Protein AF-A0A643BQK4-F1 (afdb_monomer_lite)

InterPro domains:
  IPR014430 Sterol desaturase Scs7 [PTHR12863] (2-94)

Secondary structure (DSSP, 8-state):
-HHHHHHHHHHHHHHHHHHHHHHTS-EETTTTT-TT-EE---TTHHHHHHHHHHHHHHHHHHHIIIIIIT----TT-HHHHHHHIIIIIHHHHHHHTT--TT--SS-HHHHHHTT-PPPPPPPP---

Sequence (127 aa):
YSVPIIWVPLMLYLSWSYYRTLAQGNVRLFTSFTTEYSVAMPESTFPGLFMLGLLLWSLVEYLIHRFLFHMKPPNDSYYLIMLHFVMHGQHHKVSRAGSHPGFGISTKFWDHFFHTLIPEEPHPKIQ

Organism: Balaenoptera physalus (NCBI:txid9770)

Foldseek 3Di:
DVVCVPVVVVVVVVLVVVLVCLVVQFDDPPVPPDNPDTHRDHSVVSVVVVVVVVVVVVVVVVCCCVPVQPPDDDPPDPVSVVVNCVVHVVVVVVVVVPPDPPPDPDDVVVCVVVVVDDDPDPDDDDD

Radius of gyration: 21.73 Å; chains: 1; bounding box: 77×28×47 Å

pLDDT: mean 70.26, std 14.54, range [42.78, 94.19]

Structure (mmCIF, N/CA/C/O backbone):
data_AF-A0A643BQK4-F1
#
_entry.id   AF-A0A643BQK4-F1
#
loop_
_atom_site.group_PDB
_atom_site.id
_atom_site.type_symbol
_atom_site.label_atom_id
_atom_site.label_alt_id
_atom_site.label_comp_id
_atom_site.label_asym_id
_atom_site.label_entity_id
_atom_site.label_seq_id
_atom_site.pdbx_PDB_ins_code
_atom_site.Cartn_x
_atom_site.Cartn_y
_atom_site.Cartn_z
_atom_site.occupancy
_atom_site.B_iso_or_equiv
_atom_site.auth_seq_id
_atom_site.auth_comp_id
_atom_site.auth_asym_id
_atom_site.auth_atom_id
_atom_site.pdbx_PDB_model_num
ATOM 1 N N . TYR A 1 1 ? 15.708 3.440 4.254 1.00 69.31 1 TYR A N 1
ATOM 2 C CA . TYR A 1 1 ? 14.841 3.776 5.408 1.00 69.31 1 TYR A CA 1
ATOM 3 C C . TYR A 1 1 ? 13.627 4.641 5.064 1.00 69.31 1 TYR A C 1
ATOM 5 O O . TYR A 1 1 ? 12.674 4.627 5.828 1.00 69.31 1 TYR A O 1
ATOM 13 N N . SER A 1 2 ? 13.594 5.352 3.930 1.00 82.38 2 SER A N 1
ATOM 14 C CA . SER A 1 2 ? 12.468 6.236 3.573 1.00 82.38 2 SER A CA 1
ATOM 15 C C . SER A 1 2 ? 11.123 5.514 3.434 1.00 82.38 2 SER A C 1
ATOM 17 O O . SER A 1 2 ? 10.097 6.061 3.814 1.00 82.38 2 SER A O 1
ATOM 19 N N . VAL A 1 3 ? 11.129 4.265 2.952 1.00 82.88 3 VAL A N 1
ATOM 20 C CA . VAL A 1 3 ? 9.913 3.452 2.792 1.00 82.88 3 VAL A CA 1
ATOM 21 C C . VAL A 1 3 ? 9.190 3.241 4.136 1.00 82.88 3 VAL A C 1
ATOM 23 O O . VAL A 1 3 ? 8.072 3.731 4.274 1.00 82.88 3 VAL A O 1
ATOM 26 N N . PRO A 1 4 ? 9.782 2.609 5.169 1.00 86.56 4 PRO A N 1
ATOM 27 C CA . PRO A 1 4 ? 9.071 2.419 6.433 1.00 86.56 4 PRO A CA 1
ATOM 28 C C . PRO A 1 4 ? 8.707 3.740 7.126 1.00 86.56 4 PRO A C 1
ATOM 30 O O . PRO A 1 4 ? 7.628 3.835 7.697 1.00 86.56 4 PRO A O 1
ATOM 33 N N . ILE A 1 5 ? 9.546 4.778 7.030 1.00 90.12 5 ILE A N 1
ATOM 34 C CA . ILE A 1 5 ? 9.287 6.083 7.668 1.00 90.12 5 ILE A CA 1
ATOM 35 C C . ILE A 1 5 ? 8.028 6.760 7.110 1.00 90.12 5 ILE A C 1
ATOM 37 O O . ILE A 1 5 ? 7.294 7.392 7.861 1.00 90.12 5 ILE A O 1
ATOM 41 N N . ILE A 1 6 ? 7.769 6.629 5.809 1.00 89.62 6 ILE A N 1
ATOM 42 C CA . ILE A 1 6 ? 6.609 7.253 5.162 1.00 89.62 6 ILE A CA 1
ATOM 43 C C . ILE A 1 6 ? 5.380 6.348 5.269 1.00 89.62 6 ILE A C 1
ATOM 45 O O . ILE A 1 6 ? 4.295 6.795 5.642 1.00 89.62 6 ILE A O 1
ATOM 49 N N . TRP A 1 7 ? 5.540 5.064 4.951 1.00 87.25 7 TRP A N 1
ATOM 50 C CA . TRP A 1 7 ? 4.403 4.171 4.757 1.00 87.25 7 TRP A CA 1
ATOM 51 C C . TRP A 1 7 ? 3.863 3.587 6.064 1.00 87.25 7 TRP A C 1
ATOM 53 O O . TRP A 1 7 ? 2.656 3.386 6.163 1.00 87.25 7 TRP A O 1
ATOM 63 N N . VAL A 1 8 ? 4.696 3.363 7.090 1.00 90.81 8 VAL A N 1
ATOM 64 C CA . VAL A 1 8 ? 4.216 2.800 8.368 1.00 90.81 8 VAL A CA 1
ATOM 65 C C . VAL A 1 8 ? 3.267 3.764 9.094 1.00 90.81 8 VAL A C 1
ATOM 67 O O . VAL A 1 8 ? 2.166 3.329 9.433 1.00 90.81 8 VAL A O 1
ATOM 70 N N . PRO A 1 9 ? 3.585 5.062 9.288 1.00 94.19 9 PRO A N 1
ATOM 71 C CA . PRO A 1 9 ? 2.645 5.994 9.915 1.00 94.19 9 PRO A CA 1
ATOM 72 C C . PRO A 1 9 ? 1.340 6.143 9.129 1.00 94.19 9 PRO A C 1
ATOM 74 O O . PRO A 1 9 ? 0.270 6.197 9.732 1.00 94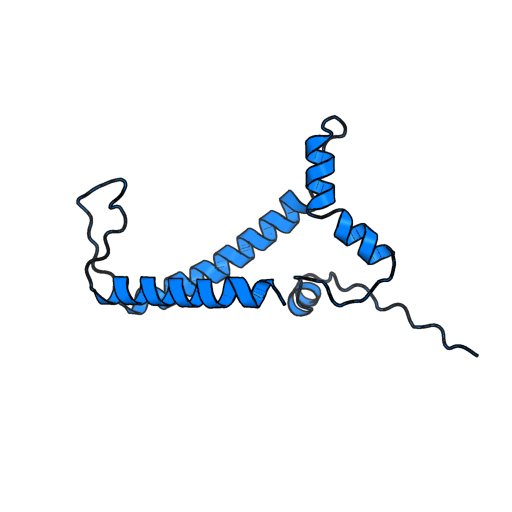.19 9 PRO A O 1
ATOM 77 N N . LEU A 1 10 ? 1.412 6.152 7.792 1.00 90.94 10 LEU A N 1
ATOM 78 C CA . LEU A 1 10 ? 0.231 6.215 6.932 1.00 90.94 10 LEU A CA 1
ATOM 79 C C . LEU A 1 10 ? -0.661 4.977 7.107 1.00 90.94 10 LEU A C 1
ATOM 81 O O . LEU A 1 10 ? -1.867 5.114 7.299 1.00 90.94 10 LEU A O 1
ATOM 85 N N . MET A 1 11 ? -0.075 3.776 7.094 1.00 91.69 11 MET A N 1
ATOM 86 C CA . MET A 1 11 ? -0.810 2.525 7.303 1.00 91.69 11 MET A CA 1
ATOM 87 C C . MET A 1 11 ? -1.465 2.475 8.684 1.00 91.69 11 MET A C 1
ATOM 89 O O . MET A 1 11 ? -2.623 2.072 8.792 1.00 91.69 11 MET A O 1
ATOM 93 N N . LEU A 1 12 ? -0.763 2.920 9.731 1.00 92.00 12 LEU A N 1
ATOM 94 C CA . LEU A 1 12 ? -1.309 2.995 11.089 1.00 92.00 12 LEU A CA 1
ATOM 95 C C . LEU A 1 12 ? -2.462 3.998 11.179 1.00 92.00 12 LEU A C 1
ATOM 97 O O . LEU A 1 12 ? -3.507 3.676 11.741 1.00 92.00 12 LEU A O 1
ATOM 101 N N . TYR A 1 13 ? -2.302 5.183 10.587 1.00 92.06 13 TYR A N 1
ATOM 102 C CA . TYR A 1 13 ? -3.341 6.210 10.556 1.00 92.06 13 TYR A CA 1
ATOM 103 C C . TYR A 1 13 ? -4.601 5.727 9.828 1.00 92.06 13 TYR A C 1
ATOM 105 O O . TYR A 1 13 ? -5.707 5.857 10.354 1.00 92.06 13 TYR A O 1
ATOM 113 N N . LEU A 1 14 ? -4.442 5.128 8.645 1.00 90.75 14 LEU A N 1
ATOM 114 C CA . LEU A 1 14 ? -5.558 4.579 7.876 1.00 90.75 14 LEU A CA 1
ATOM 115 C C . LEU A 1 14 ? -6.233 3.435 8.636 1.00 90.75 14 LEU A C 1
ATOM 117 O O . LEU A 1 14 ? -7.450 3.452 8.793 1.00 90.75 14 LEU A O 1
ATOM 121 N N . SER A 1 15 ? -5.455 2.491 9.171 1.00 89.69 15 SER A N 1
ATOM 122 C CA . SER A 1 15 ? -5.971 1.372 9.972 1.00 89.69 15 SER A CA 1
ATOM 123 C C . SER A 1 15 ? -6.793 1.860 11.165 1.00 89.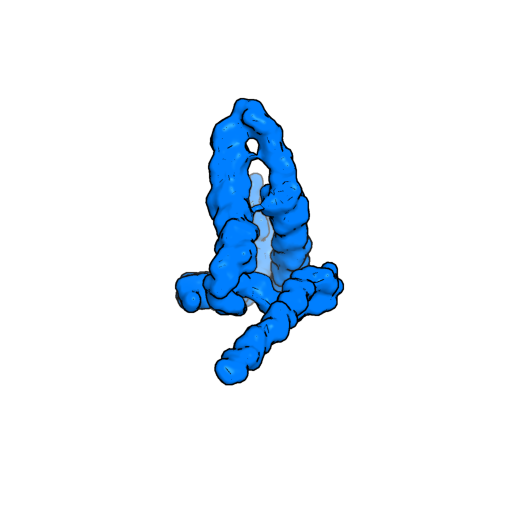69 15 SER A C 1
ATOM 125 O O . SER A 1 15 ? -7.909 1.393 11.384 1.00 89.69 15 SER A O 1
ATOM 127 N N . TRP A 1 16 ? -6.279 2.853 11.893 1.00 88.25 16 TRP A N 1
ATOM 128 C CA . TRP A 1 16 ? -6.984 3.486 13.003 1.00 88.25 16 TRP A CA 1
ATOM 129 C C . TRP A 1 16 ? -8.279 4.175 12.555 1.00 88.25 16 TRP A C 1
ATOM 131 O O . TRP A 1 16 ? -9.324 3.985 13.176 1.00 88.25 16 TRP A O 1
ATOM 141 N N . SER A 1 17 ? -8.229 4.942 11.463 1.00 87.06 17 SER A N 1
ATOM 142 C CA . SER A 1 17 ? -9.397 5.623 10.896 1.00 87.06 17 SER A CA 1
ATOM 143 C C . SER A 1 17 ? -10.506 4.629 10.529 1.00 87.06 17 SER A C 1
ATOM 145 O O . SER A 1 17 ? -11.636 4.764 10.996 1.00 87.06 17 SER A O 1
ATOM 147 N N . TYR A 1 18 ? -10.171 3.563 9.794 1.00 83.75 18 TYR A N 1
ATOM 148 C CA . TYR A 1 18 ? -11.130 2.529 9.395 1.00 83.75 18 TYR A CA 1
ATOM 149 C C . TYR A 1 18 ? -11.692 1.746 10.582 1.00 83.75 18 TYR A C 1
ATOM 151 O O . TYR A 1 18 ? -12.894 1.482 10.612 1.00 83.75 18 TYR A O 1
ATOM 159 N N . TYR A 1 19 ? -10.865 1.420 11.578 1.00 84.12 19 TYR A N 1
ATOM 160 C CA . TYR A 1 19 ? -11.336 0.785 12.809 1.00 84.12 19 TYR A CA 1
ATOM 161 C C . TYR A 1 19 ? -12.377 1.658 13.523 1.00 84.12 19 TYR A C 1
ATOM 163 O O . TYR A 1 19 ? -13.447 1.181 13.896 1.00 84.12 19 TYR A O 1
ATOM 171 N N . ARG A 1 20 ? -12.108 2.964 13.650 1.00 83.25 20 ARG A N 1
ATOM 172 C CA . ARG A 1 20 ? -13.032 3.932 14.265 1.00 83.25 20 ARG A CA 1
ATOM 173 C C . ARG A 1 20 ? -14.335 4.063 13.481 1.00 83.25 20 ARG A C 1
ATOM 175 O O . ARG A 1 20 ? -15.392 4.154 14.096 1.00 83.25 20 ARG A O 1
ATOM 182 N N . THR A 1 21 ? -14.273 4.058 12.153 1.00 80.06 21 THR A N 1
ATOM 183 C CA . THR A 1 21 ? -15.463 4.095 11.293 1.00 80.06 21 THR A CA 1
ATOM 184 C C . THR A 1 21 ? -16.302 2.824 11.425 1.00 80.06 21 THR A C 1
ATOM 186 O O . THR A 1 21 ? -17.525 2.913 11.486 1.00 80.06 21 THR A O 1
ATOM 189 N N . LEU A 1 22 ? -15.673 1.650 11.524 1.00 76.81 22 LEU A N 1
ATOM 190 C CA . LEU A 1 22 ? -16.373 0.375 11.723 1.00 76.81 22 LEU A CA 1
ATOM 191 C C . LEU A 1 22 ? -17.009 0.277 13.118 1.00 76.81 22 LEU A C 1
ATOM 193 O O . LEU A 1 22 ? -18.160 -0.138 13.226 1.00 76.81 22 LEU A O 1
ATOM 197 N N . ALA A 1 23 ? -16.324 0.756 14.159 1.00 75.69 23 ALA A N 1
ATOM 198 C CA . ALA A 1 23 ? -16.847 0.813 15.529 1.00 75.69 23 ALA A CA 1
ATOM 199 C C . ALA A 1 23 ? -18.068 1.738 15.693 1.00 75.69 23 ALA A C 1
ATOM 201 O O . ALA A 1 23 ? -18.857 1.595 16.622 1.00 75.69 23 ALA A O 1
ATOM 202 N N . GLN A 1 24 ? -18.268 2.689 14.776 1.00 75.94 24 GLN A N 1
ATOM 203 C CA . GLN A 1 24 ? -19.449 3.559 14.767 1.00 75.94 24 GLN A CA 1
ATOM 204 C C . GLN A 1 24 ? -20.713 2.863 14.224 1.00 75.94 24 GLN A C 1
ATOM 206 O O . GLN A 1 24 ? -21.782 3.473 14.223 1.00 75.94 24 GLN A O 1
ATOM 211 N N . GLY A 1 25 ? -20.615 1.613 13.748 1.00 63.47 25 GLY A N 1
ATOM 212 C CA . GLY A 1 25 ? -21.751 0.755 13.380 1.00 63.47 25 GLY A CA 1
ATOM 213 C C . GLY A 1 25 ? -22.532 1.166 12.125 1.00 63.47 25 GLY A C 1
ATOM 214 O O . GLY A 1 25 ? -23.364 0.400 11.652 1.00 63.47 25 GLY A O 1
ATOM 215 N N . ASN A 1 26 ? -22.249 2.337 11.544 1.00 65.12 26 ASN A N 1
ATOM 216 C CA . ASN A 1 26 ? -22.966 2.912 10.402 1.00 65.12 26 ASN A CA 1
ATOM 217 C C . ASN A 1 26 ? -22.031 3.135 9.205 1.00 65.12 26 ASN A C 1
ATOM 219 O O . ASN A 1 26 ? -21.846 4.263 8.738 1.00 65.12 26 ASN A O 1
ATOM 223 N N . VAL A 1 27 ? -21.419 2.064 8.696 1.00 66.94 27 VAL A N 1
ATOM 224 C CA . VAL A 1 27 ? -20.528 2.170 7.534 1.00 66.94 27 VAL A CA 1
ATOM 225 C C . VAL A 1 27 ? -21.347 2.210 6.245 1.00 66.94 27 VAL A C 1
ATOM 227 O O . VAL A 1 27 ? -22.085 1.285 5.904 1.00 66.94 27 VAL A O 1
ATOM 230 N N . ARG A 1 28 ? -21.212 3.312 5.504 1.00 68.88 28 ARG A N 1
ATOM 231 C CA . ARG A 1 28 ? -21.816 3.490 4.180 1.00 68.88 28 ARG A CA 1
ATOM 232 C C . ARG A 1 28 ? -20.803 3.100 3.109 1.00 68.88 28 ARG A C 1
ATOM 234 O O . ARG A 1 28 ? -19.934 3.898 2.766 1.00 68.88 28 ARG A O 1
ATOM 241 N N . LEU A 1 29 ? -20.917 1.882 2.580 1.00 61.47 29 LEU A N 1
ATOM 242 C CA . LEU A 1 29 ? -19.962 1.330 1.607 1.00 61.47 29 LEU A CA 1
ATOM 243 C C . LEU A 1 29 ? -20.051 1.972 0.209 1.00 61.47 29 LEU A C 1
ATOM 245 O O . LEU A 1 29 ? -19.136 1.803 -0.589 1.00 61.47 29 LEU A O 1
ATOM 249 N N . PHE A 1 30 ? -21.098 2.757 -0.075 1.00 62.22 30 PHE A N 1
ATOM 250 C CA . PHE A 1 30 ? -21.356 3.297 -1.416 1.00 62.22 30 PHE A CA 1
ATOM 251 C C . PHE A 1 30 ? -21.815 4.757 -1.440 1.00 62.22 30 PHE A C 1
ATOM 253 O O . PHE A 1 30 ? -22.474 5.163 -2.393 1.00 62.22 30 PHE A O 1
ATOM 260 N N . THR A 1 31 ? -21.442 5.575 -0.447 1.00 59.94 31 THR A N 1
ATOM 261 C CA . THR A 1 31 ? -21.833 7.003 -0.389 1.00 59.94 31 THR A CA 1
ATOM 262 C C . THR A 1 31 ? -21.600 7.754 -1.709 1.00 59.94 31 THR A C 1
ATOM 264 O O . THR A 1 31 ? -22.373 8.648 -2.037 1.00 59.94 31 THR A O 1
ATOM 267 N N . SER A 1 32 ? -20.576 7.379 -2.484 1.00 61.00 32 SER A N 1
ATOM 268 C CA . SER A 1 32 ? -20.252 8.013 -3.768 1.00 61.00 32 SER A CA 1
ATOM 269 C C . SER A 1 32 ? -21.110 7.567 -4.961 1.00 61.00 32 SER A C 1
ATOM 271 O O . SER A 1 32 ? -21.140 8.289 -5.950 1.00 61.00 32 SER A O 1
ATOM 273 N N . PHE A 1 33 ? -21.786 6.413 -4.903 1.00 63.56 33 PHE A N 1
ATOM 274 C CA . PHE A 1 33 ? -22.524 5.839 -6.045 1.00 63.56 33 PHE A CA 1
ATOM 275 C C . PHE A 1 33 ? -24.011 5.594 -5.763 1.00 63.56 33 PHE A C 1
ATOM 277 O O . PHE A 1 33 ? -24.830 5.743 -6.665 1.00 63.56 33 PHE A O 1
ATOM 284 N N . THR A 1 34 ? -24.382 5.244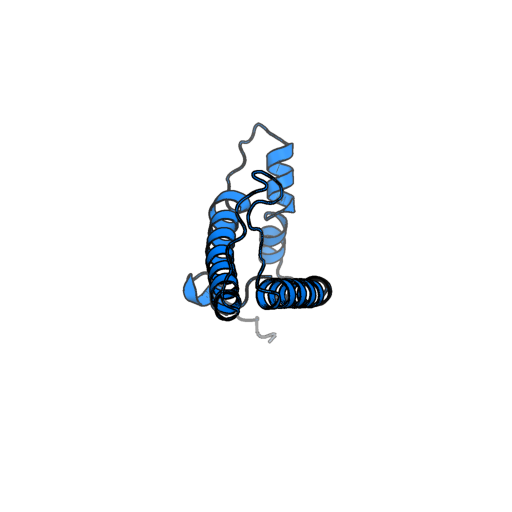 -4.530 1.00 57.25 34 THR A N 1
ATOM 285 C CA . THR A 1 34 ? -25.772 4.992 -4.127 1.00 57.25 34 THR A CA 1
ATOM 286 C C . THR A 1 34 ? -25.965 5.409 -2.671 1.00 57.25 34 THR A C 1
ATOM 288 O O . THR A 1 34 ? -25.346 4.844 -1.768 1.00 57.25 34 THR A O 1
ATOM 291 N N . THR A 1 35 ? -26.832 6.385 -2.420 1.00 62.28 35 THR A N 1
ATOM 292 C CA . THR A 1 35 ? -26.986 7.032 -1.105 1.00 62.28 35 THR A CA 1
ATOM 293 C C . THR A 1 35 ? -27.617 6.138 -0.021 1.00 62.28 35 THR A C 1
ATOM 295 O O . THR A 1 35 ? -27.558 6.491 1.153 1.00 62.28 35 THR A O 1
ATOM 298 N N . GLU A 1 36 ? -28.167 4.966 -0.358 1.00 60.47 36 GLU A N 1
ATOM 299 C CA . GLU A 1 36 ? -29.141 4.296 0.526 1.00 60.47 36 GLU A CA 1
ATOM 300 C C . GLU A 1 36 ? -28.676 3.011 1.228 1.00 60.47 36 GLU A C 1
ATOM 302 O O . GLU A 1 36 ? -29.375 2.513 2.105 1.00 60.47 36 GLU A O 1
ATOM 307 N N . TYR A 1 37 ? -27.484 2.486 0.932 1.00 59.28 37 TYR A N 1
ATOM 308 C CA . TYR A 1 37 ? -27.013 1.245 1.562 1.00 59.28 37 TYR A CA 1
ATOM 309 C C . TYR A 1 37 ? -26.000 1.519 2.681 1.00 59.28 37 TYR A C 1
ATOM 311 O O . TYR A 1 37 ? -24.788 1.594 2.458 1.00 59.28 37 TYR A O 1
ATOM 319 N N . SER A 1 38 ? -26.503 1.662 3.911 1.00 60.31 38 SER A N 1
ATOM 320 C CA . SER A 1 38 ? -25.704 1.523 5.134 1.00 60.31 38 SER A CA 1
ATOM 321 C C . SER A 1 38 ? -25.801 0.088 5.633 1.00 60.31 38 SER A C 1
ATOM 323 O O . SER A 1 38 ? -26.888 -0.371 5.981 1.00 60.31 38 SER A O 1
ATOM 325 N N . VAL A 1 39 ? -24.673 -0.614 5.678 1.00 65.31 39 VAL A N 1
ATOM 326 C CA . VAL A 1 39 ? -24.606 -1.966 6.237 1.00 65.31 39 VAL A CA 1
ATOM 327 C C . VAL A 1 39 ? -23.861 -1.870 7.557 1.00 65.31 39 VAL A C 1
ATOM 329 O O . VAL A 1 39 ? -22.723 -1.399 7.601 1.00 65.31 39 VAL A O 1
ATOM 332 N N . ALA A 1 40 ? -24.507 -2.306 8.637 1.00 66.62 40 ALA A N 1
ATOM 333 C CA . ALA A 1 40 ? -23.853 -2.435 9.929 1.00 66.62 40 ALA A CA 1
ATOM 334 C C . ALA A 1 40 ? -22.841 -3.583 9.847 1.00 66.62 40 ALA A C 1
ATOM 336 O O . ALA A 1 40 ? -23.212 -4.755 9.802 1.00 66.62 40 ALA A O 1
ATOM 337 N N . MET A 1 41 ? -21.560 -3.232 9.763 1.00 68.75 41 MET A N 1
ATOM 338 C CA . MET A 1 41 ? -20.472 -4.202 9.721 1.00 68.75 41 MET A CA 1
ATOM 339 C C . MET A 1 41 ? -19.939 -4.428 11.140 1.00 68.75 41 MET A C 1
ATOM 341 O O . MET A 1 41 ? -19.629 -3.450 11.821 1.00 68.75 41 MET A O 1
ATOM 345 N N . PRO A 1 42 ? -19.796 -5.687 11.596 1.00 76.88 42 PRO A N 1
ATOM 346 C CA . PRO A 1 42 ? -19.172 -5.991 12.880 1.00 76.88 42 PRO A CA 1
ATOM 347 C C . PRO A 1 42 ? -17.730 -5.477 12.945 1.00 76.88 42 PRO A C 1
ATOM 349 O O . PRO A 1 42 ? -16.995 -5.573 11.958 1.00 76.88 42 PRO A O 1
ATOM 352 N N . GLU A 1 43 ? -17.282 -5.032 14.122 1.00 73.56 43 GLU A N 1
ATOM 353 C CA . GLU A 1 43 ? -15.891 -4.601 14.361 1.00 73.56 43 GLU A CA 1
ATOM 354 C C . GLU A 1 43 ? -14.867 -5.699 14.016 1.00 73.56 43 GLU A C 1
ATOM 356 O O . GLU A 1 43 ? -13.772 -5.419 13.522 1.00 73.56 43 GLU A O 1
ATOM 361 N N . SER A 1 44 ? -15.257 -6.969 14.168 1.00 80.38 44 SER A N 1
ATOM 362 C CA . SER A 1 44 ? -14.456 -8.146 13.807 1.00 80.38 44 SER A CA 1
ATOM 363 C C . SER A 1 44 ? -14.188 -8.293 12.303 1.00 80.38 44 SER A C 1
ATOM 365 O O . SER A 1 44 ? -13.391 -9.139 11.903 1.00 80.38 44 SER A O 1
ATOM 367 N N . THR A 1 45 ? -14.827 -7.484 11.456 1.00 82.94 45 THR A N 1
ATOM 368 C CA . THR A 1 45 ? -14.609 -7.485 10.002 1.00 82.94 45 THR A CA 1
ATOM 369 C C . THR A 1 45 ? -13.275 -6.832 9.633 1.00 82.94 45 THR A C 1
ATOM 371 O O . THR A 1 45 ? -12.660 -7.214 8.637 1.00 82.94 45 THR A O 1
ATOM 374 N N . PHE A 1 46 ? -12.783 -5.885 10.446 1.00 85.69 46 PHE A N 1
ATOM 375 C CA . PHE A 1 46 ? -11.551 -5.144 10.155 1.00 85.69 46 PHE A CA 1
ATOM 376 C C . PHE A 1 46 ? -10.319 -6.055 9.992 1.00 85.69 46 PHE A C 1
ATOM 378 O O . PHE A 1 46 ? -9.676 -5.968 8.944 1.00 85.69 46 PHE A O 1
ATOM 385 N N . PRO A 1 47 ? -9.997 -6.971 10.933 1.00 87.06 47 PRO A N 1
ATOM 386 C CA . PRO A 1 47 ? -8.866 -7.883 10.763 1.00 87.06 47 PRO A CA 1
ATOM 387 C C . PRO A 1 47 ? -8.980 -8.751 9.505 1.00 87.06 47 PRO A C 1
ATOM 389 O O . PRO A 1 47 ? -7.981 -8.985 8.829 1.00 87.06 47 PRO A O 1
ATOM 392 N N . GLY A 1 48 ? -10.194 -9.190 9.154 1.00 88.44 48 GLY A N 1
ATOM 393 C CA . GLY A 1 48 ? -10.441 -9.969 7.939 1.00 88.44 48 GLY A CA 1
ATOM 394 C C . GLY A 1 48 ? -10.127 -9.183 6.665 1.00 88.44 48 GLY A C 1
ATOM 395 O O . GLY A 1 48 ? -9.414 -9.678 5.794 1.00 88.44 48 GLY A O 1
ATOM 396 N N . LEU A 1 49 ? -10.590 -7.933 6.581 1.00 87.50 49 LEU A N 1
ATOM 397 C CA . LEU A 1 49 ? -10.286 -7.035 5.462 1.00 87.50 49 LEU A CA 1
ATOM 398 C C . LEU A 1 49 ? -8.799 -6.677 5.394 1.00 87.50 49 LEU A C 1
ATOM 400 O O . LEU A 1 49 ? -8.233 -6.622 4.304 1.00 87.50 49 LEU A O 1
ATOM 404 N N . PHE A 1 50 ? -8.155 -6.475 6.544 1.00 88.25 50 PHE A N 1
ATOM 405 C CA . PHE A 1 50 ? -6.725 -6.193 6.614 1.00 88.25 50 PHE A CA 1
ATOM 406 C C . PHE A 1 50 ? -5.894 -7.370 6.081 1.00 88.25 50 PHE A C 1
ATOM 408 O O . PHE A 1 50 ? -5.032 -7.181 5.224 1.00 88.25 50 PHE A O 1
ATOM 415 N N . MET A 1 51 ? -6.203 -8.598 6.512 1.00 91.06 51 MET A N 1
ATOM 416 C CA . MET A 1 51 ? -5.539 -9.812 6.020 1.00 91.06 51 MET A CA 1
ATOM 417 C C . MET A 1 51 ? -5.803 -10.053 4.532 1.00 91.06 51 MET A C 1
ATOM 419 O O . MET A 1 51 ? -4.879 -10.395 3.795 1.00 91.06 51 MET A O 1
ATOM 423 N N . LEU A 1 52 ? -7.035 -9.826 4.066 1.00 91.56 52 LEU A N 1
ATOM 424 C CA . LEU A 1 52 ? -7.356 -9.882 2.641 1.00 91.56 52 LEU A CA 1
ATOM 425 C C . LEU A 1 52 ? -6.530 -8.863 1.845 1.00 91.56 52 LEU A C 1
ATOM 427 O O . LEU A 1 52 ? -6.018 -9.198 0.782 1.00 91.56 52 LEU A O 1
ATOM 431 N N . GLY A 1 53 ? -6.344 -7.651 2.374 1.00 89.75 53 GLY A N 1
ATOM 432 C CA . GLY A 1 53 ? -5.478 -6.631 1.788 1.00 89.75 53 GLY A CA 1
ATOM 433 C C . GLY A 1 53 ? -4.023 -7.087 1.656 1.00 89.75 53 GLY A C 1
ATOM 434 O O . GLY A 1 53 ? -3.425 -6.886 0.603 1.00 89.75 53 GLY A O 1
ATOM 435 N N . LEU A 1 54 ? -3.470 -7.761 2.671 1.00 90.50 54 LEU A N 1
ATOM 436 C CA . LEU A 1 54 ? -2.115 -8.331 2.611 1.00 90.50 54 LEU A CA 1
ATOM 437 C C . LEU A 1 54 ? -1.988 -9.440 1.553 1.00 90.50 54 LEU A C 1
ATOM 439 O O . LEU A 1 54 ? -0.988 -9.498 0.838 1.00 90.50 54 LEU A O 1
ATOM 443 N N . LEU A 1 55 ? -3.001 -10.300 1.423 1.00 92.25 55 LEU A N 1
ATOM 444 C CA . LEU A 1 55 ? -3.034 -11.348 0.395 1.00 92.25 55 LEU A CA 1
ATOM 445 C C . LEU A 1 55 ? -3.207 -10.771 -1.016 1.00 92.25 55 LEU A C 1
ATOM 447 O O . LEU A 1 55 ? -2.578 -11.229 -1.965 1.00 92.25 55 LEU A O 1
ATOM 451 N N . LEU A 1 56 ? -4.045 -9.748 -1.171 1.00 92.44 56 LEU A N 1
ATOM 452 C CA . LEU A 1 56 ? -4.184 -9.041 -2.440 1.00 92.44 56 LEU A CA 1
ATOM 453 C C . LEU A 1 56 ? -2.897 -8.300 -2.796 1.00 92.44 56 LEU A C 1
ATOM 455 O O . LEU A 1 56 ? -2.516 -8.296 -3.963 1.00 92.44 56 LEU A O 1
ATOM 459 N N . TRP A 1 57 ? -2.203 -7.725 -1.811 1.00 91.25 57 TRP A N 1
ATOM 460 C CA . TRP A 1 57 ? -0.897 -7.113 -2.024 1.00 91.25 57 TRP A CA 1
ATOM 461 C C . TRP A 1 57 ? 0.113 -8.125 -2.567 1.00 91.25 57 TRP A C 1
ATOM 463 O O . TRP A 1 57 ? 0.756 -7.824 -3.565 1.00 91.25 57 TRP A O 1
ATOM 473 N N . SER A 1 58 ? 0.213 -9.332 -1.995 1.00 87.12 58 SER A N 1
ATOM 474 C CA . SER A 1 58 ? 1.155 -10.344 -2.502 1.00 87.12 58 SER A CA 1
ATOM 475 C C . SER A 1 58 ? 0.831 -10.781 -3.935 1.00 87.12 58 SER A C 1
ATOM 477 O O . SER A 1 58 ? 1.736 -10.958 -4.752 1.00 87.12 58 SER A O 1
ATOM 479 N N . LEU A 1 59 ? -0.457 -10.880 -4.283 1.00 89.25 59 LEU A N 1
ATOM 480 C CA . LEU A 1 59 ? -0.884 -11.134 -5.658 1.00 89.25 59 LEU A CA 1
ATOM 481 C C . LEU A 1 59 ? -0.517 -9.972 -6.592 1.00 89.25 59 LEU A C 1
ATOM 483 O O . LEU A 1 59 ? 0.039 -10.199 -7.664 1.00 89.25 59 LEU A O 1
ATOM 487 N N . VAL A 1 60 ? -0.814 -8.730 -6.204 1.00 89.69 60 VAL A N 1
ATOM 488 C CA . VAL A 1 60 ? -0.499 -7.531 -6.996 1.00 89.69 60 VAL A CA 1
ATOM 489 C C . VAL A 1 60 ? 1.009 -7.383 -7.181 1.00 89.69 60 VAL A C 1
ATOM 491 O O . VAL A 1 60 ? 1.455 -7.131 -8.297 1.00 89.69 60 VAL A O 1
ATOM 494 N N . GLU A 1 61 ? 1.795 -7.600 -6.129 1.00 86.19 61 GLU A N 1
ATOM 495 C CA . GLU A 1 61 ? 3.256 -7.610 -6.168 1.00 86.19 61 GLU A CA 1
ATOM 496 C C . GLU A 1 61 ? 3.761 -8.619 -7.203 1.00 86.19 61 GLU A C 1
ATOM 498 O O . GLU A 1 61 ? 4.553 -8.263 -8.078 1.00 86.19 61 GLU A O 1
ATOM 503 N N . TYR A 1 62 ? 3.232 -9.844 -7.179 1.00 82.62 62 TYR A N 1
ATOM 504 C CA . TYR A 1 62 ? 3.571 -10.871 -8.158 1.00 82.62 62 TYR A CA 1
ATOM 505 C C . TYR A 1 62 ? 3.217 -10.461 -9.593 1.00 82.62 62 TYR A C 1
ATOM 507 O O . TYR A 1 62 ? 4.042 -10.596 -10.500 1.00 82.62 62 TYR A O 1
ATOM 515 N N . LEU A 1 63 ? 2.003 -9.946 -9.813 1.00 86.31 63 LEU A N 1
ATOM 516 C CA . LEU A 1 63 ? 1.547 -9.527 -11.138 1.00 86.31 63 LEU A CA 1
ATOM 517 C C . LEU A 1 63 ? 2.398 -8.373 -11.680 1.00 86.31 63 LEU A C 1
ATOM 519 O O . LEU A 1 63 ? 2.829 -8.420 -12.831 1.00 86.31 63 LEU A O 1
ATOM 523 N N . ILE A 1 64 ? 2.687 -7.365 -10.856 1.00 82.88 64 ILE A N 1
ATOM 524 C CA . ILE A 1 64 ? 3.536 -6.232 -11.238 1.00 82.88 64 ILE A CA 1
ATOM 525 C C . ILE A 1 64 ? 4.950 -6.722 -11.552 1.00 82.88 64 ILE A C 1
ATOM 527 O O . ILE A 1 64 ? 5.490 -6.397 -12.608 1.00 82.88 64 ILE A O 1
ATOM 531 N N . HIS A 1 65 ? 5.544 -7.551 -10.696 1.00 77.75 65 HIS A N 1
ATOM 532 C CA . HIS A 1 65 ? 6.902 -8.035 -10.918 1.00 77.75 65 HIS A CA 1
ATOM 533 C C . HIS A 1 65 ? 6.994 -8.866 -12.207 1.00 77.75 65 HIS A C 1
ATOM 535 O O . HIS A 1 65 ? 7.839 -8.616 -13.067 1.00 77.75 65 HIS A O 1
ATOM 541 N N . ARG A 1 66 ? 6.078 -9.818 -12.401 1.00 79.75 66 ARG A N 1
ATOM 542 C CA . ARG A 1 66 ? 6.111 -10.715 -13.558 1.00 79.75 66 ARG A CA 1
ATOM 543 C C . ARG A 1 66 ? 5.729 -10.026 -14.865 1.00 79.75 66 ARG A C 1
ATOM 545 O O . ARG A 1 66 ? 6.351 -10.301 -15.886 1.00 79.75 66 ARG A O 1
ATOM 552 N N . PHE A 1 67 ? 4.693 -9.192 -14.865 1.00 81.31 67 PHE A N 1
ATOM 553 C CA . PHE A 1 67 ? 4.143 -8.643 -16.105 1.00 81.31 67 PHE A CA 1
ATOM 554 C C . PHE A 1 67 ? 4.631 -7.237 -16.413 1.00 81.31 67 PHE A C 1
ATOM 556 O O . PHE A 1 67 ? 4.834 -6.947 -17.584 1.00 81.31 67 PHE A O 1
ATOM 563 N N . LEU A 1 68 ? 4.832 -6.379 -15.408 1.00 76.38 68 LEU A N 1
ATOM 564 C CA . LEU A 1 68 ? 5.279 -5.002 -15.628 1.00 76.38 68 LEU A CA 1
ATOM 565 C C . LEU A 1 68 ? 6.807 -4.903 -15.619 1.00 76.38 68 LEU A C 1
ATOM 567 O O . LEU A 1 68 ? 7.386 -4.309 -16.526 1.00 76.38 68 LEU A O 1
ATOM 571 N N . PHE A 1 69 ? 7.470 -5.497 -14.624 1.00 72.62 69 PHE A N 1
ATOM 572 C CA . PHE A 1 69 ? 8.926 -5.377 -14.480 1.00 72.62 69 PHE A CA 1
ATOM 573 C C . PHE A 1 69 ? 9.699 -6.309 -15.416 1.00 72.62 69 PHE A C 1
ATOM 575 O O . PHE A 1 69 ? 10.755 -5.919 -15.899 1.00 72.62 69 PHE A O 1
ATOM 582 N N . HIS A 1 70 ? 9.161 -7.487 -15.744 1.00 71.69 70 HIS A N 1
ATOM 583 C CA . HIS A 1 70 ? 9.745 -8.398 -16.740 1.00 71.69 70 HIS A CA 1
ATOM 584 C C . HIS A 1 70 ? 9.132 -8.277 -18.146 1.00 71.69 70 HIS A C 1
ATOM 586 O O . HIS A 1 70 ? 9.366 -9.136 -19.004 1.00 71.69 70 HIS A O 1
ATOM 592 N N . MET A 1 71 ? 8.362 -7.218 -18.417 1.00 71.50 71 MET A N 1
ATOM 593 C CA . MET A 1 71 ? 7.854 -6.964 -19.764 1.00 71.50 71 MET A CA 1
ATOM 594 C C . MET A 1 71 ? 9.019 -6.744 -20.733 1.00 71.50 71 MET A C 1
ATOM 596 O O . MET A 1 71 ? 9.897 -5.934 -20.463 1.00 71.50 71 MET A O 1
ATOM 600 N N . LYS A 1 72 ? 9.013 -7.392 -21.902 1.00 65.06 72 LYS A N 1
ATOM 601 C CA . LYS A 1 72 ? 9.919 -7.002 -22.993 1.00 65.06 72 LYS A CA 1
ATOM 602 C C . LYS A 1 72 ? 9.323 -5.783 -23.699 1.00 65.06 72 LYS A C 1
ATOM 604 O O . LYS A 1 72 ? 8.297 -5.948 -24.362 1.00 65.06 72 LYS A O 1
ATOM 609 N N . PRO A 1 73 ? 9.902 -4.576 -23.560 1.00 65.06 73 PRO A N 1
ATOM 610 C CA . PRO A 1 73 ? 9.375 -3.418 -24.261 1.00 65.06 73 PRO A CA 1
ATOM 611 C C . PRO A 1 73 ? 9.538 -3.624 -25.778 1.00 65.06 73 PRO A C 1
ATOM 613 O O . PRO A 1 73 ? 10.587 -4.104 -26.216 1.00 65.06 73 PRO A O 1
ATOM 616 N N . PRO A 1 74 ? 8.525 -3.289 -26.594 1.00 64.12 74 PRO A N 1
ATOM 617 C CA . PRO A 1 74 ? 8.673 -3.277 -28.043 1.00 64.12 74 PRO A CA 1
ATOM 618 C C . PRO A 1 74 ? 9.711 -2.221 -28.453 1.00 64.12 74 PRO A C 1
ATOM 620 O O . PRO A 1 74 ? 9.725 -1.114 -27.915 1.00 64.12 74 PRO A O 1
ATOM 623 N N . ASN A 1 75 ? 10.563 -2.558 -29.427 1.00 61.72 75 ASN A N 1
ATOM 624 C CA . ASN A 1 75 ? 11.688 -1.716 -29.871 1.00 61.72 75 ASN A CA 1
ATOM 625 C C . ASN A 1 75 ? 11.268 -0.362 -30.477 1.00 61.72 75 ASN A C 1
ATOM 627 O O . ASN A 1 75 ? 12.117 0.499 -30.680 1.00 61.72 75 ASN A O 1
ATOM 631 N N . ASP A 1 76 ? 9.976 -0.176 -30.748 1.00 70.62 76 ASP A N 1
ATOM 632 C CA . ASP A 1 76 ? 9.427 0.973 -31.475 1.00 70.62 76 ASP A CA 1
ATOM 633 C C . ASP A 1 76 ? 8.972 2.129 -30.565 1.00 70.62 76 ASP A C 1
ATOM 635 O O . ASP A 1 76 ? 8.533 3.173 -31.042 1.00 70.62 76 ASP A O 1
ATOM 639 N N . SER A 1 77 ? 9.058 1.974 -29.237 1.00 68.44 77 SER A N 1
ATOM 640 C CA . SER A 1 77 ? 8.623 3.007 -28.290 1.00 68.44 77 SER A CA 1
ATOM 641 C C . SER A 1 77 ? 9.708 3.366 -27.281 1.00 68.44 77 SER A C 1
ATOM 643 O O . SER A 1 77 ? 9.928 2.674 -26.284 1.00 68.44 77 SER A O 1
ATOM 645 N N . TYR A 1 78 ? 10.336 4.522 -27.503 1.00 73.31 78 TYR A N 1
ATOM 646 C CA . TYR A 1 78 ? 11.335 5.104 -26.603 1.00 73.31 78 TYR A CA 1
ATOM 647 C C . TYR A 1 78 ? 10.810 5.274 -25.164 1.00 73.31 78 TYR A C 1
ATOM 649 O O . TYR A 1 78 ? 11.512 4.967 -24.201 1.00 73.31 78 TYR A O 1
ATOM 657 N N . TYR A 1 79 ? 9.550 5.695 -25.005 1.00 70.94 79 TYR A N 1
ATOM 658 C CA . TYR A 1 79 ? 8.936 5.909 -23.691 1.00 70.94 79 TYR A CA 1
ATOM 659 C C . TYR A 1 79 ? 8.768 4.613 -22.889 1.00 70.94 79 TYR A C 1
ATOM 661 O O . TYR A 1 79 ? 9.047 4.601 -21.690 1.00 70.94 79 TYR A O 1
ATOM 669 N N . LEU A 1 80 ? 8.358 3.515 -23.535 1.00 67.75 80 LEU A N 1
ATOM 670 C CA . LEU A 1 80 ? 8.200 2.219 -22.864 1.00 67.75 80 LEU A CA 1
ATOM 671 C C . LEU A 1 80 ? 9.551 1.627 -22.453 1.00 67.75 80 LEU A C 1
ATOM 673 O O . LEU A 1 80 ? 9.667 1.057 -21.369 1.00 67.75 80 LEU A O 1
ATOM 677 N N . ILE A 1 81 ? 10.584 1.815 -23.279 1.00 66.94 81 ILE A N 1
ATOM 678 C CA . ILE A 1 81 ? 11.956 1.402 -22.964 1.00 66.94 81 ILE A CA 1
ATOM 679 C C . ILE A 1 81 ? 12.496 2.202 -21.770 1.00 66.94 81 ILE A C 1
ATOM 681 O O . ILE A 1 81 ? 13.041 1.610 -20.837 1.00 66.94 81 ILE A O 1
ATOM 685 N N . MET A 1 82 ? 12.305 3.526 -21.755 1.00 70.12 82 MET A N 1
ATOM 686 C CA . MET A 1 82 ? 12.726 4.389 -20.646 1.00 70.12 82 MET A CA 1
ATOM 687 C C . MET A 1 82 ? 12.001 4.033 -19.342 1.00 70.12 82 MET A C 1
ATOM 689 O O . MET A 1 82 ? 12.648 3.887 -18.306 1.00 70.12 82 MET A O 1
ATOM 693 N N . LEU A 1 83 ? 10.679 3.844 -19.387 1.00 71.56 83 LEU A N 1
ATOM 694 C CA . LEU A 1 83 ? 9.881 3.473 -18.218 1.00 71.56 83 LEU A CA 1
ATOM 695 C C . LEU A 1 83 ? 10.309 2.109 -17.663 1.00 71.56 83 LEU A C 1
ATOM 697 O O . LEU A 1 83 ? 10.580 1.996 -16.472 1.00 71.56 83 LEU A O 1
ATOM 701 N N . HIS A 1 84 ? 10.475 1.098 -18.518 1.00 68.06 84 HIS A N 1
ATOM 702 C CA . HIS A 1 84 ? 11.003 -0.207 -18.114 1.00 68.06 84 HIS A CA 1
ATOM 703 C C . HIS A 1 84 ? 12.414 -0.095 -17.499 1.00 68.06 84 HIS A C 1
ATOM 705 O O . HIS A 1 84 ? 12.729 -0.737 -16.493 1.00 68.06 84 HIS A O 1
ATOM 711 N N . PHE A 1 85 ? 13.275 0.760 -18.058 1.00 65.62 85 PHE A N 1
ATOM 712 C CA . PHE A 1 85 ? 14.638 0.956 -17.568 1.00 65.62 85 PHE A CA 1
ATOM 713 C C . PHE A 1 85 ? 14.703 1.651 -16.200 1.00 65.62 85 PHE A C 1
ATOM 715 O O . PHE A 1 85 ? 15.497 1.238 -15.356 1.00 65.62 85 PHE A O 1
ATOM 722 N N . VAL A 1 86 ? 13.859 2.658 -15.960 1.00 70.31 86 VAL A N 1
ATOM 723 C CA . VAL A 1 86 ? 13.753 3.358 -14.667 1.00 70.31 86 VAL A CA 1
ATOM 724 C C . VAL A 1 86 ? 13.117 2.466 -13.602 1.00 70.31 86 VAL A C 1
ATOM 726 O O . VAL A 1 86 ? 13.602 2.432 -12.476 1.00 70.31 86 VAL A O 1
ATOM 729 N N . MET A 1 87 ? 12.067 1.719 -13.956 1.00 66.25 87 MET A N 1
ATOM 730 C CA . MET A 1 87 ? 11.331 0.874 -13.008 1.00 66.25 87 MET A CA 1
ATOM 731 C C . MET A 1 87 ? 12.106 -0.392 -12.615 1.00 66.25 87 MET A C 1
ATOM 733 O O . MET A 1 87 ? 12.002 -0.838 -11.477 1.00 66.25 87 MET A O 1
ATOM 737 N N . HIS A 1 88 ? 12.875 -0.986 -13.537 1.00 69.38 88 HIS A N 1
ATOM 738 C CA . HIS A 1 88 ? 13.525 -2.282 -13.299 1.00 69.38 88 HIS A CA 1
ATOM 739 C C . HIS A 1 88 ? 14.936 -2.412 -13.898 1.00 69.38 88 HIS A C 1
ATOM 741 O O . HIS A 1 88 ? 15.809 -3.046 -13.304 1.00 69.38 88 HIS A O 1
ATOM 747 N N . GLY A 1 89 ? 15.213 -1.786 -15.046 1.00 58.22 89 GLY A N 1
ATOM 748 C CA . GLY A 1 89 ? 16.504 -1.926 -15.738 1.00 58.22 89 GLY A CA 1
ATOM 749 C C . GLY A 1 89 ? 17.729 -1.420 -14.959 1.00 58.22 89 GLY A C 1
ATOM 750 O O . GLY A 1 89 ? 18.811 -1.992 -15.099 1.00 58.22 89 GLY A O 1
ATOM 751 N N . GLN A 1 90 ? 17.580 -0.406 -14.099 1.00 59.50 90 GLN A N 1
ATOM 752 C CA . GLN A 1 90 ? 18.656 0.054 -13.206 1.00 59.50 90 GLN A CA 1
ATOM 753 C C . GLN A 1 90 ? 19.076 -1.018 -12.193 1.00 59.50 90 GLN A C 1
ATOM 755 O O . GLN A 1 90 ? 20.271 -1.222 -11.976 1.00 59.50 90 GLN A O 1
ATOM 760 N N . HIS A 1 91 ? 18.113 -1.750 -11.629 1.00 60.44 91 HIS A N 1
ATOM 761 C CA . HIS A 1 91 ? 18.374 -2.782 -10.626 1.00 60.44 91 HIS A CA 1
ATOM 762 C C . HIS A 1 91 ? 19.221 -3.934 -11.192 1.00 60.44 91 HIS A C 1
ATOM 764 O O . HIS A 1 91 ? 20.148 -4.387 -10.525 1.00 60.44 91 HIS A O 1
ATOM 770 N N . HIS A 1 92 ? 18.992 -4.342 -12.447 1.00 59.03 92 HIS A N 1
ATOM 771 C CA . HIS A 1 92 ? 19.797 -5.373 -13.129 1.00 59.03 92 HIS A CA 1
ATOM 772 C C . HIS A 1 92 ? 21.206 -4.912 -13.518 1.00 59.03 92 HIS A C 1
ATOM 774 O O . HIS A 1 92 ? 22.137 -5.716 -13.566 1.00 59.03 92 HIS A O 1
ATOM 780 N N . LYS A 1 93 ? 21.391 -3.621 -13.818 1.00 47.72 93 LYS A N 1
ATOM 781 C CA . LYS A 1 93 ? 22.719 -3.075 -14.138 1.00 47.72 93 LYS A CA 1
ATOM 782 C C . LYS A 1 93 ? 23.573 -2.913 -12.879 1.00 47.72 93 LYS A C 1
ATOM 784 O O . LYS A 1 93 ? 24.763 -3.211 -12.916 1.00 47.72 93 LYS A O 1
ATOM 789 N N . VAL A 1 94 ? 22.961 -2.477 -11.777 1.00 49.09 94 VAL A N 1
ATOM 790 C CA . VAL A 1 94 ? 23.610 -2.343 -10.464 1.00 49.09 94 VAL A CA 1
ATOM 791 C C . VAL A 1 94 ? 23.905 -3.714 -9.848 1.00 49.09 94 VAL A C 1
ATOM 793 O O . VAL A 1 94 ? 25.007 -3.906 -9.342 1.00 49.09 94 VAL A O 1
ATOM 796 N N . SER A 1 95 ? 23.005 -4.701 -9.977 1.00 50.12 95 SER A N 1
ATOM 797 C CA . SER A 1 95 ? 23.265 -6.067 -9.491 1.00 50.12 95 SER A CA 1
ATOM 798 C C . SER A 1 95 ? 24.454 -6.728 -10.196 1.00 50.12 95 SER A C 1
ATOM 800 O O . SER A 1 95 ? 25.227 -7.436 -9.558 1.00 50.12 95 SER A O 1
ATOM 802 N N . ARG A 1 96 ? 24.668 -6.441 -11.489 1.00 46.84 96 ARG A N 1
ATOM 803 C CA . ARG A 1 96 ? 25.832 -6.934 -12.245 1.00 46.84 96 ARG A CA 1
ATOM 804 C C . ARG A 1 96 ? 27.141 -6.199 -11.912 1.00 46.84 96 ARG A C 1
ATOM 806 O O . ARG A 1 96 ? 28.211 -6.723 -12.198 1.00 46.84 96 ARG A O 1
ATOM 813 N N . ALA A 1 97 ? 27.075 -4.996 -11.340 1.00 42.78 97 ALA A N 1
ATOM 814 C CA . ALA A 1 97 ? 28.238 -4.140 -11.086 1.00 42.78 97 ALA A CA 1
ATOM 815 C C . ALA A 1 97 ? 28.789 -4.226 -9.647 1.00 42.78 97 ALA A C 1
ATOM 817 O O . ALA A 1 97 ? 29.645 -3.426 -9.277 1.00 42.78 97 ALA A O 1
ATOM 818 N N . GLY A 1 98 ? 28.343 -5.197 -8.840 1.00 49.16 98 GLY A N 1
ATOM 819 C CA . GLY A 1 98 ? 29.005 -5.547 -7.576 1.00 49.16 98 GLY A CA 1
ATOM 820 C C . GLY A 1 98 ? 28.926 -4.497 -6.461 1.00 49.16 98 GLY A C 1
ATOM 821 O O . GLY A 1 98 ? 29.761 -4.514 -5.559 1.00 49.16 98 GLY A O 1
ATOM 822 N N . SER A 1 99 ? 27.950 -3.586 -6.475 1.00 43.62 99 SER A N 1
ATOM 823 C CA . SER A 1 99 ? 27.781 -2.593 -5.408 1.00 43.62 99 SER A CA 1
ATOM 824 C C . SER A 1 99 ? 26.670 -2.982 -4.424 1.00 43.62 99 SER A C 1
ATOM 826 O O . SER A 1 99 ? 25.491 -2.758 -4.660 1.00 43.62 99 SER A O 1
ATOM 828 N N . HIS A 1 100 ? 27.109 -3.525 -3.283 1.00 44.66 100 HIS A N 1
ATOM 829 C CA . HIS A 1 100 ? 26.417 -3.688 -1.993 1.00 44.66 100 HIS A CA 1
ATOM 830 C C . HIS A 1 100 ? 25.054 -4.431 -1.960 1.00 44.66 100 HIS A C 1
ATOM 832 O O . HIS A 1 100 ? 24.064 -3.966 -2.520 1.00 44.66 100 HIS A O 1
ATOM 838 N N . PRO A 1 101 ? 24.919 -5.507 -1.156 1.00 44.34 101 PRO A N 1
ATOM 839 C CA . PRO A 1 101 ? 23.722 -6.362 -1.106 1.00 44.34 101 PRO A CA 1
ATOM 840 C C . PRO A 1 101 ? 22.527 -5.760 -0.325 1.00 44.34 101 PRO A C 1
ATOM 842 O O . PRO A 1 101 ? 21.712 -6.487 0.233 1.00 44.34 101 PRO A O 1
ATOM 845 N N . GLY A 1 102 ? 22.419 -4.431 -0.228 1.00 45.75 102 GLY A N 1
ATOM 846 C CA . GLY A 1 102 ? 21.581 -3.761 0.779 1.00 45.75 102 GLY A CA 1
ATOM 847 C C . GLY A 1 102 ? 20.395 -2.935 0.277 1.00 45.75 102 GLY A C 1
ATOM 848 O O . GLY A 1 102 ? 19.707 -2.340 1.100 1.00 45.75 102 GLY A O 1
ATOM 849 N N . PHE A 1 103 ? 20.143 -2.854 -1.031 1.00 46.69 103 PHE A N 1
ATOM 850 C CA . PHE A 1 103 ? 19.038 -2.049 -1.583 1.00 46.69 103 PHE A CA 1
ATOM 851 C C . PHE A 1 103 ? 18.049 -2.899 -2.394 1.00 46.69 103 PHE A C 1
ATOM 853 O O . PHE A 1 103 ? 17.664 -2.568 -3.512 1.00 46.69 103 PHE A O 1
ATOM 860 N N . GLY A 1 104 ? 17.641 -4.027 -1.813 1.00 46.94 104 GLY A N 1
ATOM 861 C CA . GLY A 1 104 ? 16.521 -4.831 -2.285 1.00 46.94 104 GLY A CA 1
ATOM 862 C C . GLY A 1 104 ? 15.282 -4.547 -1.446 1.00 46.94 104 GLY A C 1
ATOM 863 O O . GLY A 1 104 ? 15.306 -4.675 -0.228 1.00 46.94 104 GLY A O 1
ATOM 864 N N . ILE A 1 105 ? 14.183 -4.186 -2.102 1.00 45.31 105 ILE A N 1
ATOM 865 C CA . ILE A 1 105 ? 12.834 -4.256 -1.515 1.00 45.31 105 ILE A CA 1
ATOM 866 C C . ILE A 1 105 ? 12.425 -5.733 -1.295 1.00 45.31 105 ILE A C 1
ATOM 868 O O . ILE A 1 105 ? 11.487 -6.010 -0.555 1.00 45.31 105 ILE A O 1
ATOM 872 N N . SER A 1 106 ? 13.160 -6.674 -1.909 1.00 49.97 106 SER A N 1
ATOM 873 C CA . SER A 1 106 ? 13.061 -8.116 -1.677 1.00 49.97 106 SER A CA 1
ATOM 874 C C . SER A 1 106 ? 13.740 -8.481 -0.358 1.00 49.97 106 SER A C 1
ATOM 876 O O . SER A 1 106 ? 14.937 -8.257 -0.166 1.00 49.97 106 SER A O 1
ATOM 878 N N . THR A 1 107 ? 12.971 -9.034 0.575 1.00 57.31 107 THR A N 1
ATOM 879 C CA . THR A 1 107 ? 13.534 -9.738 1.728 1.00 57.31 107 THR A CA 1
ATOM 880 C C . THR A 1 107 ? 14.018 -11.114 1.271 1.00 57.31 107 THR A C 1
ATOM 882 O O . THR A 1 107 ? 13.373 -11.746 0.438 1.00 57.31 107 THR A O 1
ATOM 885 N N . LYS A 1 108 ? 15.096 -11.638 1.880 1.00 60.88 108 LYS A N 1
ATOM 886 C CA . LYS A 1 108 ? 15.624 -12.995 1.597 1.00 60.88 108 LYS A CA 1
ATOM 887 C C . LYS A 1 108 ? 14.560 -14.107 1.682 1.00 60.88 108 LYS A C 1
ATOM 889 O O . LYS A 1 108 ? 14.749 -15.189 1.137 1.00 60.88 108 LYS A O 1
ATOM 894 N N . PHE A 1 109 ? 13.454 -13.836 2.379 1.00 63.66 109 PHE A N 1
ATOM 895 C CA . PHE A 1 109 ? 12.281 -14.699 2.467 1.00 63.66 109 PHE A CA 1
ATOM 896 C C . PHE A 1 109 ? 11.687 -15.029 1.087 1.00 63.66 109 PHE A C 1
ATOM 898 O O . PHE A 1 109 ? 11.481 -16.201 0.776 1.00 63.66 109 PHE A O 1
ATOM 905 N N . TRP A 1 110 ? 11.458 -14.017 0.246 1.00 51.75 110 TRP A N 1
ATOM 906 C CA . TRP A 1 110 ? 10.861 -14.216 -1.077 1.00 51.75 110 TRP A CA 1
ATOM 907 C C . TRP A 1 110 ? 11.826 -14.903 -2.044 1.00 51.75 110 TRP A C 1
ATOM 909 O O . TRP A 1 110 ? 11.410 -15.769 -2.812 1.00 51.75 110 TRP A O 1
ATOM 919 N N . ASP A 1 111 ? 13.121 -14.603 -1.941 1.00 62.75 111 ASP A N 1
ATOM 920 C CA . ASP A 1 111 ? 14.139 -15.218 -2.796 1.00 62.75 111 ASP A CA 1
ATOM 921 C C . ASP A 1 111 ? 14.263 -16.736 -2.563 1.00 62.75 111 ASP A C 1
ATOM 923 O O . ASP A 1 111 ? 14.503 -17.499 -3.501 1.00 62.75 111 ASP A O 1
ATOM 927 N N . HIS A 1 112 ? 14.065 -17.192 -1.320 1.00 64.88 112 HIS A N 1
ATOM 928 C CA . HIS A 1 112 ? 14.069 -18.615 -0.975 1.00 64.88 112 HIS A CA 1
ATOM 929 C C . HIS A 1 112 ? 12.814 -19.340 -1.476 1.00 64.88 112 HIS A C 1
ATOM 931 O O . HIS A 1 112 ? 12.915 -20.453 -1.976 1.00 64.88 112 HIS A O 1
ATOM 937 N N . PHE A 1 113 ? 11.641 -18.707 -1.392 1.00 62.59 113 PHE A N 1
ATOM 938 C CA . PHE A 1 113 ? 10.380 -19.303 -1.847 1.00 62.59 113 PHE A CA 1
ATOM 939 C C . PHE A 1 113 ? 10.330 -19.495 -3.372 1.00 62.59 113 PHE A C 1
ATOM 941 O O . PHE A 1 113 ? 9.776 -20.480 -3.856 1.00 62.59 113 PHE A O 1
ATOM 948 N N . PHE A 1 114 ? 10.934 -18.578 -4.135 1.00 68.62 114 PHE A N 1
ATOM 949 C CA . PHE A 1 114 ? 10.929 -18.609 -5.603 1.00 68.62 114 PHE A CA 1
ATOM 950 C C . PHE A 1 114 ? 12.226 -19.131 -6.235 1.00 68.62 114 PHE A C 1
ATOM 952 O O . PHE A 1 114 ? 12.337 -19.144 -7.460 1.00 68.62 114 PHE A O 1
ATOM 959 N N . HIS A 1 115 ? 13.195 -19.576 -5.428 1.00 53.72 115 HIS A N 1
ATOM 960 C CA . HIS A 1 115 ? 14.507 -20.050 -5.886 1.00 53.72 115 HIS A CA 1
ATOM 961 C C . HIS A 1 115 ? 15.279 -19.021 -6.743 1.00 53.72 115 HIS A C 1
ATOM 963 O O . HIS A 1 115 ? 15.94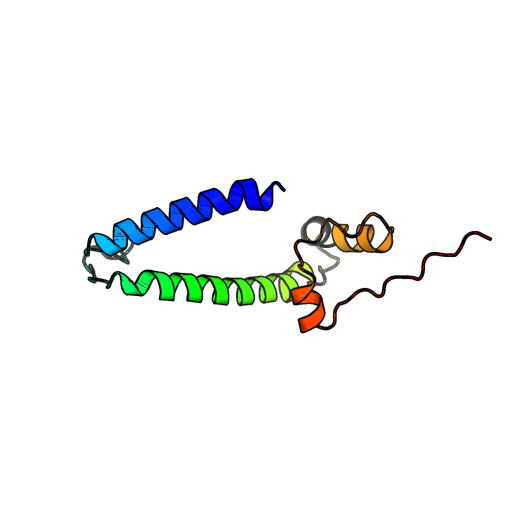0 -19.380 -7.715 1.00 53.72 115 HIS A O 1
ATOM 969 N N . THR A 1 116 ? 15.221 -17.736 -6.386 1.00 61.09 116 THR A N 1
ATOM 970 C CA . THR A 1 116 ? 15.905 -16.636 -7.103 1.00 61.09 116 THR A CA 1
ATOM 971 C C . THR A 1 116 ? 17.154 -16.133 -6.375 1.00 61.09 116 THR A C 1
ATOM 973 O O . THR A 1 116 ? 17.643 -15.042 -6.664 1.00 61.09 116 THR A O 1
ATOM 976 N N . LEU A 1 117 ? 17.681 -16.912 -5.424 1.00 63.06 117 LEU A N 1
ATOM 977 C CA . LEU A 1 117 ? 18.898 -16.575 -4.686 1.00 63.06 117 LEU A CA 1
ATOM 978 C C . LEU A 1 117 ? 20.080 -16.413 -5.649 1.00 63.06 117 LEU A C 1
ATOM 980 O O . LEU A 1 117 ? 20.441 -17.343 -6.370 1.00 63.06 117 LEU A O 1
ATOM 984 N N . ILE A 1 118 ? 20.699 -15.233 -5.632 1.00 61.19 118 ILE A N 1
ATOM 985 C CA . ILE A 1 118 ? 21.966 -15.004 -6.323 1.00 61.19 118 ILE A CA 1
ATOM 986 C C . ILE A 1 118 ? 23.054 -15.710 -5.498 1.00 61.19 118 ILE A C 1
ATOM 988 O O . ILE A 1 118 ? 23.172 -15.415 -4.305 1.00 61.19 118 ILE A O 1
ATOM 992 N N . PRO A 1 119 ? 23.830 -16.643 -6.079 1.00 57.09 119 PRO A N 1
ATOM 993 C CA . PRO A 1 119 ? 24.946 -17.265 -5.379 1.00 57.09 119 PRO A CA 1
ATOM 994 C C . PRO A 1 119 ? 25.951 -16.192 -4.955 1.00 57.09 119 PRO A C 1
ATOM 996 O O . PRO A 1 119 ? 26.336 -15.356 -5.772 1.00 57.09 119 PRO A O 1
ATOM 999 N N . GLU A 1 120 ? 26.378 -16.198 -3.691 1.00 58.69 120 GLU A N 1
ATOM 1000 C CA . GLU A 1 120 ? 27.509 -15.365 -3.283 1.00 58.69 120 GLU A CA 1
ATOM 1001 C C . GLU A 1 120 ? 28.773 -15.895 -3.971 1.00 58.69 120 GLU A C 1
ATOM 1003 O O . GLU A 1 120 ? 29.179 -17.039 -3.760 1.00 58.69 120 GLU A O 1
ATOM 1008 N N . GLU A 1 121 ? 29.375 -15.071 -4.829 1.00 57.09 121 GLU A N 1
ATOM 1009 C CA . GLU A 1 121 ? 30.695 -15.341 -5.396 1.00 57.09 121 GLU A CA 1
ATOM 1010 C C . GLU A 1 121 ? 31.713 -15.421 -4.243 1.00 57.09 121 GLU A C 1
ATOM 1012 O O . GLU A 1 121 ? 31.773 -14.504 -3.415 1.00 57.09 121 GLU A O 1
ATOM 1017 N N . PRO A 1 122 ? 32.517 -16.494 -4.143 1.00 53.66 122 PRO A N 1
ATOM 1018 C CA . PRO A 1 122 ? 33.508 -16.604 -3.088 1.00 53.66 122 PRO A CA 1
ATOM 1019 C C . PRO A 1 122 ? 34.535 -15.477 -3.236 1.00 53.66 122 PRO A C 1
ATOM 1021 O O . PRO A 1 122 ? 35.235 -15.380 -4.243 1.00 53.66 122 PRO A O 1
ATOM 1024 N N . HIS A 1 123 ? 34.633 -14.625 -2.212 1.00 53.44 123 HIS A N 1
ATOM 1025 C CA . HIS A 1 123 ? 35.638 -13.568 -2.151 1.00 53.44 123 HIS A CA 1
ATOM 1026 C C . HIS A 1 123 ? 37.042 -14.151 -2.398 1.00 53.44 123 HIS A C 1
ATOM 1028 O O . HIS A 1 123 ? 37.434 -15.095 -1.698 1.00 53.44 123 HIS A O 1
ATOM 1034 N N . PRO A 1 124 ? 37.826 -13.607 -3.349 1.00 54.72 124 PRO A N 1
ATOM 1035 C CA . PRO A 1 124 ? 39.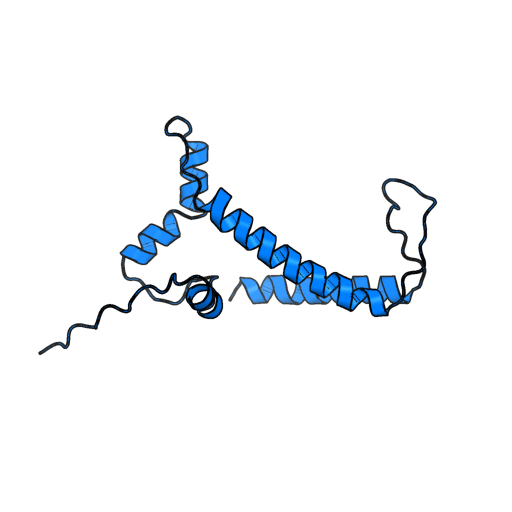183 -14.073 -3.572 1.00 54.72 124 PRO A CA 1
ATOM 1036 C C . PRO A 1 124 ? 40.003 -13.804 -2.311 1.00 54.72 124 PRO A C 1
ATOM 1038 O O . PRO A 1 124 ? 40.110 -12.667 -1.846 1.00 54.72 124 PRO A O 1
ATOM 1041 N N . LYS A 1 125 ? 40.564 -14.869 -1.733 1.00 53.56 125 LYS A N 1
ATOM 1042 C CA . LYS A 1 125 ? 41.543 -14.744 -0.655 1.00 53.56 125 LYS A CA 1
ATOM 1043 C C . LYS A 1 125 ? 42.769 -14.060 -1.248 1.00 53.56 125 LYS A C 1
ATOM 1045 O O . LYS A 1 125 ? 43.415 -14.621 -2.127 1.00 53.56 125 LYS A O 1
ATOM 1050 N N . ILE A 1 126 ? 43.043 -12.841 -0.796 1.00 57.34 126 ILE A N 1
ATOM 1051 C CA . 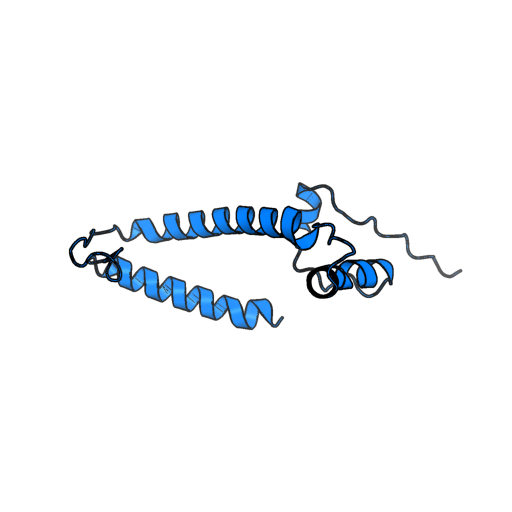ILE A 1 126 ? 44.294 -12.148 -1.098 1.00 57.34 126 ILE A CA 1
ATOM 1052 C C . ILE A 1 126 ? 45.409 -12.983 -0.455 1.00 57.34 126 ILE A C 1
ATOM 1054 O O . ILE A 1 126 ? 45.378 -13.200 0.759 1.00 57.34 126 ILE A O 1
ATOM 1058 N N . GLN A 1 127 ? 46.302 -13.519 -1.288 1.00 47.31 127 GLN A N 1
ATOM 1059 C CA . GLN A 1 127 ? 47.522 -14.218 -0.881 1.00 47.31 127 GLN A CA 1
ATOM 1060 C C . GLN A 1 127 ? 48.652 -13.215 -0.663 1.00 47.31 127 GLN A C 1
ATOM 1062 O O . GLN A 1 127 ? 48.735 -12.257 -1.465 1.00 47.31 127 GLN A O 1
#